Protein AF-A0A9P5PHQ1-F1 (afdb_monomer)

InterPro domains:
  IPR058912 Helix-turn-helix domain, animal [PF26215] (5-64)

Organism: NCBI:txid206335

Sequence (144 aa):
LNAYLYIPWNSCHSEDSKRAWVKGELIRYVRISSKEEDFARIRKDFGIRLHARGYPGRWLENVFKEISYPVERPRALSPRDSNTDEVDPVHALKLTHNPLWDGVDLGPLGRELGEVWEEHGRGTPNLRFLASFSKTNIDGRPIE

pLDDT: mean 80.5, std 17.47, range [45.31, 97.94]

Secondary structure (DSSP, 8-state):
--TT-PPPTTSSS-HHHHHHHHHHHHHHHHHH-SSHHHHHHHHHHHHHHHHTTT--HHHHHHHHHT--HHHHHHHHHSPP-TTS--S---EEEEEE--GGGGG---HHHHHHHHHHHHHTTS--TT--EEEEEEPBPTTSPBP-

Radius of gyration: 23.21 Å; Cα contacts (8 Å, |Δi|>4): 105; chains: 1; bounding box: 30×58×53 Å

Foldseek 3Di:
DLVPPQDAPPDPDDPVVNLVVLLVVLLVLLAPDPDVVSSVVVLVVVLVVNVVSVDDPVSSVVSVVVDDNVVSNVVSPDDPPPPPPPPQDAAEDEDADDPVCVPPDCPVVLQVVLVVCVVVVNGHSPHNYHYDYFYADPVRHGDD

Mean predicted aligned error: 13.83 Å

Nearest PDB structures (foldseek):
  7n1k-assembly1_A  TM=5.787E-01  e=5.823E+00  synthetic construct
  4v66-assembly1_B6  TM=2.380E-01  e=1.833E+00  Escherichia coli
  6qc8-assembly1_V2  TM=2.118E-01  e=2.983E+00  Ovis aries

Solvent-accessible surface area (backbone atoms only — not comparable to full-atom values): 8890 Å² total; per-residue (Å²): 132,76,90,74,77,69,82,47,54,89,45,95,64,53,70,65,58,53,49,52,49,54,50,54,52,51,52,50,42,40,63,75,30,93,46,69,69,58,32,54,52,53,51,51,55,48,51,56,54,41,45,77,38,62,42,54,66,72,60,50,53,56,61,53,69,75,61,49,63,88,67,46,38,60,63,66,67,47,76,80,68,88,76,78,61,94,53,64,68,71,45,71,46,82,40,77,59,53,83,81,50,82,81,53,78,56,67,65,55,54,51,55,51,28,55,56,34,36,76,69,72,74,53,58,72,78,48,48,71,42,82,45,66,47,60,51,45,99,86,71,44,77,64,131

Structure (mmCIF, N/CA/C/O backbone):
data_AF-A0A9P5PHQ1-F1
#
_entry.id   AF-A0A9P5PHQ1-F1
#
loop_
_atom_site.group_PDB
_atom_site.id
_atom_site.type_symbol
_atom_site.label_atom_id
_atom_site.label_alt_id
_atom_site.label_comp_id
_atom_site.label_asym_id
_atom_site.label_entity_id
_atom_site.label_seq_id
_atom_site.pdbx_PDB_ins_code
_atom_site.Cartn_x
_atom_site.Cartn_y
_atom_site.Cartn_z
_atom_site.occupancy
_atom_site.B_iso_or_equiv
_atom_site.auth_seq_id
_atom_site.auth_comp_id
_atom_site.auth_asym_id
_atom_site.auth_atom_id
_atom_site.pdbx_PDB_model_num
ATOM 1 N N . LEU A 1 1 ? -12.515 -18.100 -12.276 1.00 45.31 1 LEU A N 1
ATOM 2 C CA . LEU A 1 1 ? -12.163 -16.677 -12.499 1.00 45.31 1 LEU A CA 1
ATOM 3 C C . LEU A 1 1 ? -11.359 -16.164 -11.305 1.00 45.31 1 LEU A C 1
ATOM 5 O O . LEU A 1 1 ? -11.663 -16.530 -10.177 1.00 45.31 1 LEU A O 1
ATOM 9 N N . ASN A 1 2 ? -10.320 -15.366 -11.539 1.00 52.91 2 ASN A N 1
ATOM 10 C CA . ASN A 1 2 ? -9.425 -14.858 -10.502 1.00 52.91 2 ASN A CA 1
ATOM 11 C C . ASN A 1 2 ? -10.017 -13.576 -9.874 1.00 52.91 2 ASN A C 1
ATOM 13 O O 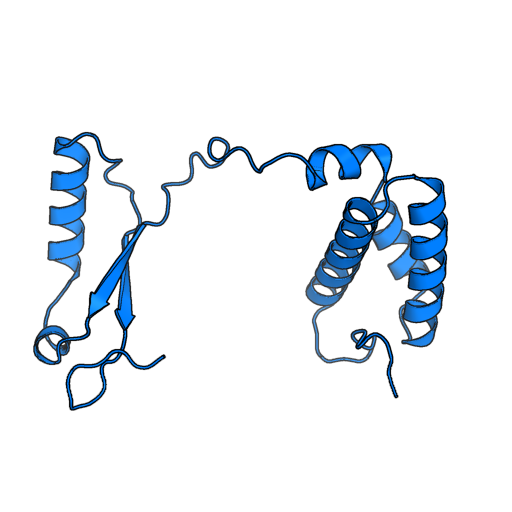. ASN A 1 2 ? -9.718 -12.478 -10.326 1.00 52.91 2 ASN A O 1
ATOM 17 N N . ALA A 1 3 ? -10.900 -13.727 -8.880 1.00 61.00 3 ALA A N 1
ATOM 18 C CA . ALA A 1 3 ? -11.813 -12.671 -8.409 1.00 61.00 3 ALA A CA 1
ATOM 19 C C . ALA A 1 3 ? -11.162 -11.340 -7.974 1.00 61.00 3 ALA A C 1
ATOM 21 O O . ALA A 1 3 ? -11.844 -10.324 -7.942 1.00 61.00 3 ALA A O 1
ATOM 22 N N . TYR A 1 4 ? -9.868 -11.333 -7.642 1.00 70.00 4 TYR A N 1
ATOM 23 C CA . TYR A 1 4 ? -9.199 -10.165 -7.061 1.00 70.00 4 TYR A CA 1
ATOM 24 C C . TYR A 1 4 ? -7.947 -9.691 -7.817 1.00 70.00 4 TYR A C 1
ATOM 26 O O . TYR A 1 4 ? -7.260 -8.805 -7.322 1.00 70.00 4 TYR A O 1
ATOM 34 N N . LEU A 1 5 ? -7.627 -10.270 -8.986 1.00 81.38 5 LEU A N 1
ATOM 35 C CA . LEU A 1 5 ? -6.493 -9.862 -9.844 1.00 81.38 5 LEU A CA 1
ATOM 36 C C . LEU A 1 5 ? -5.154 -9.634 -9.101 1.00 81.38 5 LEU A C 1
ATOM 38 O O . LEU A 1 5 ? -4.349 -8.792 -9.483 1.00 81.38 5 LEU A O 1
ATOM 42 N N . TYR A 1 6 ? -4.897 -10.391 -8.030 1.00 89.62 6 TYR A N 1
ATOM 43 C CA . TYR A 1 6 ? -3.662 -10.254 -7.257 1.00 89.62 6 TYR A CA 1
ATOM 44 C C . TYR A 1 6 ? -2.434 -10.656 -8.063 1.00 89.62 6 TYR A C 1
ATOM 46 O O . TYR A 1 6 ? -2.443 -11.704 -8.719 1.00 89.62 6 TYR A O 1
ATOM 54 N N . ILE A 1 7 ? -1.375 -9.855 -7.926 1.00 91.56 7 ILE A N 1
ATOM 55 C CA . ILE A 1 7 ? -0.050 -10.118 -8.486 1.00 91.56 7 ILE A CA 1
ATOM 56 C C . ILE A 1 7 ? 0.453 -11.466 -7.939 1.00 91.56 7 ILE A C 1
ATOM 58 O O . ILE A 1 7 ? 0.527 -11.622 -6.727 1.00 91.56 7 ILE A O 1
ATOM 62 N N . PRO A 1 8 ? 0.780 -12.469 -8.769 1.00 93.88 8 PRO A N 1
ATOM 63 C CA . PRO A 1 8 ? 1.384 -13.713 -8.288 1.00 93.88 8 PRO A CA 1
ATOM 64 C C . PRO A 1 8 ? 2.799 -13.490 -7.738 1.00 93.88 8 PRO A C 1
ATOM 66 O O . PRO A 1 8 ? 3.533 -12.645 -8.258 1.00 93.88 8 PRO A O 1
ATOM 69 N N . TRP A 1 9 ? 3.235 -14.274 -6.744 1.00 96.38 9 TRP A N 1
ATOM 70 C CA . TRP A 1 9 ? 4.594 -14.137 -6.193 1.00 96.38 9 TRP A CA 1
ATOM 71 C C . TRP A 1 9 ? 5.684 -14.359 -7.252 1.00 96.38 9 TRP A C 1
ATOM 73 O O . TRP A 1 9 ? 6.640 -13.591 -7.344 1.00 96.38 9 TRP A O 1
ATOM 83 N N . ASN A 1 10 ? 5.477 -15.350 -8.117 1.00 94.19 10 ASN A N 1
ATOM 84 C CA . ASN A 1 10 ? 6.372 -15.734 -9.210 1.00 94.19 10 ASN A CA 1
ATOM 85 C C . ASN A 1 10 ? 6.279 -14.836 -10.460 1.00 94.19 10 ASN A C 1
ATOM 87 O O . ASN A 1 10 ? 6.830 -15.182 -11.501 1.00 94.19 10 ASN A O 1
ATOM 91 N N . SER A 1 11 ? 5.579 -13.703 -10.391 1.00 94.88 11 SER A N 1
ATOM 92 C CA . SER A 1 11 ? 5.559 -12.726 -11.486 1.00 94.88 11 SER A CA 1
ATOM 93 C C . SER A 1 11 ? 6.877 -11.949 -11.588 1.00 94.88 11 SER A C 1
ATOM 95 O O . SER A 1 11 ? 7.586 -11.773 -10.595 1.00 94.88 11 SER A O 1
ATOM 97 N N . CYS A 1 12 ? 7.155 -11.396 -12.771 1.00 95.12 12 CYS A N 1
ATOM 98 C CA . CYS A 1 12 ? 8.372 -10.636 -13.093 1.00 95.12 12 CYS A CA 1
ATOM 99 C C . CYS A 1 12 ? 8.478 -9.246 -12.428 1.00 95.12 12 CYS A C 1
ATOM 101 O O . CYS A 1 12 ? 9.370 -8.474 -12.765 1.00 95.12 12 CYS A O 1
ATOM 103 N N . HIS A 1 13 ? 7.580 -8.893 -11.505 1.00 94.38 13 HIS A N 1
ATOM 104 C CA . HIS A 1 13 ? 7.680 -7.643 -10.748 1.00 94.38 13 HIS A CA 1
ATOM 105 C C . HIS A 1 13 ? 8.799 -7.717 -9.705 1.00 94.38 13 HIS A C 1
ATOM 107 O O . HIS A 1 13 ? 9.009 -8.771 -9.099 1.00 94.38 13 HIS A O 1
ATOM 113 N N . SER A 1 14 ? 9.469 -6.598 -9.429 1.00 96.50 14 SER A N 1
ATOM 114 C CA . SER A 1 14 ? 10.429 -6.537 -8.323 1.00 96.50 14 SER A CA 1
ATOM 115 C C . SER A 1 14 ? 9.733 -6.756 -6.974 1.00 96.50 14 SER A C 1
ATOM 117 O O . SER A 1 14 ? 8.518 -6.558 -6.835 1.00 96.50 14 SER A O 1
ATOM 119 N N . GLU A 1 15 ? 10.496 -7.165 -5.960 1.00 95.44 15 GLU A N 1
ATOM 120 C CA . GLU A 1 15 ? 9.965 -7.289 -4.599 1.00 95.44 15 GLU A CA 1
ATOM 121 C C . GLU A 1 15 ? 9.432 -5.953 -4.073 1.00 95.44 15 GLU A C 1
ATOM 123 O O . GLU A 1 15 ? 8.371 -5.927 -3.448 1.00 95.44 15 GLU A O 1
ATOM 128 N N . ASP A 1 16 ? 10.095 -4.842 -4.405 1.00 95.94 16 ASP A N 1
ATOM 129 C CA . ASP A 1 16 ? 9.652 -3.497 -4.036 1.00 95.94 16 ASP A CA 1
ATOM 130 C C . ASP A 1 16 ? 8.300 -3.145 -4.653 1.00 95.94 16 ASP A C 1
ATOM 132 O O . ASP A 1 16 ? 7.419 -2.644 -3.951 1.00 95.94 16 ASP A O 1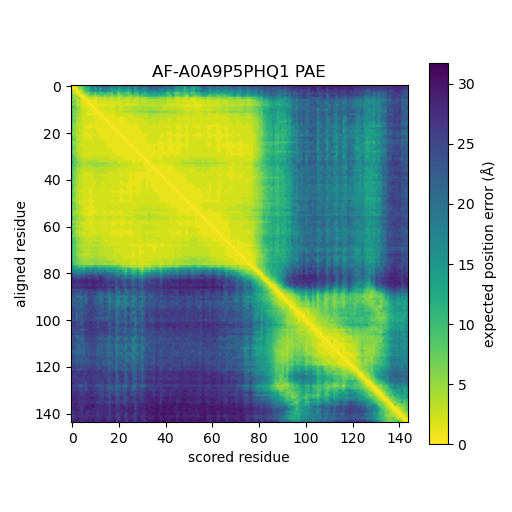
ATOM 136 N N . SER A 1 17 ? 8.082 -3.466 -5.933 1.00 95.94 17 SER A N 1
ATOM 137 C CA . SER A 1 17 ? 6.778 -3.266 -6.575 1.00 95.94 17 SER A CA 1
ATOM 138 C C . SER A 1 17 ? 5.689 -4.100 -5.901 1.00 95.94 17 SER A C 1
ATOM 140 O O . SER A 1 17 ? 4.599 -3.591 -5.632 1.00 95.94 17 SER A O 1
ATOM 142 N N . LYS A 1 18 ? 5.980 -5.365 -5.567 1.00 96.94 18 LYS A N 1
ATOM 143 C CA . LYS A 1 18 ? 5.034 -6.236 -4.852 1.00 96.94 18 LYS A CA 1
ATOM 144 C C . LYS A 1 18 ? 4.730 -5.695 -3.453 1.00 96.94 18 LYS A C 1
ATOM 146 O O . LYS A 1 18 ? 3.565 -5.659 -3.059 1.00 96.94 18 LYS A O 1
ATOM 151 N N . ARG A 1 19 ? 5.746 -5.237 -2.717 1.00 97.44 19 ARG A N 1
ATOM 152 C CA . ARG A 1 19 ? 5.599 -4.627 -1.387 1.00 97.44 19 ARG A CA 1
ATOM 153 C C . ARG A 1 19 ? 4.768 -3.350 -1.449 1.00 97.44 19 ARG A C 1
ATOM 155 O O . ARG A 1 19 ? 3.835 -3.205 -0.661 1.00 97.44 19 ARG A O 1
ATOM 162 N N . ALA A 1 20 ? 5.076 -2.450 -2.381 1.00 96.44 20 ALA A N 1
ATOM 163 C CA . ALA A 1 20 ? 4.341 -1.203 -2.575 1.00 96.44 20 ALA A CA 1
ATOM 164 C C . ALA A 1 20 ? 2.867 -1.467 -2.905 1.00 96.44 20 ALA A C 1
ATOM 166 O O . ALA A 1 20 ? 1.984 -0.851 -2.309 1.00 96.44 20 ALA A O 1
ATOM 167 N N . TRP A 1 21 ? 2.596 -2.437 -3.782 1.00 96.19 21 TRP A N 1
ATOM 168 C CA . TRP A 1 21 ? 1.234 -2.835 -4.124 1.00 96.19 21 TRP A CA 1
ATOM 169 C C . TRP A 1 21 ? 0.473 -3.411 -2.916 1.00 96.19 21 TRP A C 1
ATOM 171 O O . TRP A 1 21 ? -0.627 -2.946 -2.616 1.00 96.19 21 TRP A O 1
ATOM 181 N N . VAL A 1 22 ? 1.070 -4.346 -2.158 1.00 97.38 22 VAL A N 1
ATOM 182 C CA . VAL A 1 22 ? 0.446 -4.913 -0.942 1.00 97.38 22 VAL A CA 1
ATOM 183 C C . VAL A 1 22 ? 0.148 -3.818 0.085 1.00 97.38 22 VAL A C 1
ATOM 185 O O . VAL A 1 22 ? -0.940 -3.790 0.660 1.00 97.38 22 VAL A O 1
ATOM 188 N N . LYS A 1 23 ? 1.085 -2.890 0.302 1.00 97.25 23 LYS A N 1
ATOM 189 C CA . LYS A 1 23 ? 0.888 -1.750 1.206 1.00 97.25 23 LYS A CA 1
ATOM 190 C C . LYS A 1 23 ? -0.236 -0.830 0.751 1.00 97.25 23 LYS A C 1
ATOM 192 O O . LYS A 1 23 ? -1.080 -0.469 1.566 1.00 97.25 23 LYS A O 1
ATOM 197 N N . GLY A 1 24 ? -0.260 -0.468 -0.531 1.00 95.50 24 GLY A N 1
ATOM 198 C CA . GLY A 1 24 ? -1.317 0.367 -1.099 1.00 95.50 24 GLY A CA 1
ATOM 199 C C . GLY A 1 24 ? -2.695 -0.260 -0.900 1.00 95.50 24 GLY A C 1
ATOM 200 O O . GLY A 1 24 ? -3.640 0.423 -0.507 1.00 95.50 24 GLY A O 1
ATOM 201 N N . GLU A 1 25 ? -2.786 -1.577 -1.064 1.00 96.69 25 GLU A N 1
ATOM 202 C CA . GLU A 1 25 ? -4.020 -2.327 -0.850 1.00 96.69 25 GLU A CA 1
ATOM 203 C C . GLU A 1 25 ? -4.429 -2.382 0.634 1.00 96.69 25 GLU A C 1
ATOM 205 O O . GLU A 1 25 ? -5.601 -2.199 0.964 1.00 96.69 25 GLU A O 1
ATOM 210 N N . LEU A 1 26 ? -3.475 -2.543 1.557 1.00 97.31 26 LEU A N 1
ATOM 211 C CA . LEU A 1 26 ? -3.743 -2.437 2.996 1.00 97.31 26 LEU A CA 1
ATOM 212 C C . LEU A 1 26 ? -4.247 -1.039 3.383 1.00 97.31 26 LEU A C 1
ATOM 214 O O . LEU A 1 26 ? -5.233 -0.934 4.111 1.00 97.31 26 LEU A O 1
ATOM 218 N N . ILE A 1 27 ? -3.637 0.028 2.861 1.00 96.88 27 ILE A N 1
ATOM 219 C CA . ILE A 1 27 ? -4.092 1.411 3.084 1.00 96.88 27 ILE A CA 1
ATOM 220 C C . ILE A 1 27 ? -5.491 1.619 2.490 1.00 96.88 27 ILE A C 1
ATOM 222 O O . ILE A 1 27 ? -6.346 2.253 3.113 1.00 96.88 27 ILE A O 1
ATOM 226 N N . ARG A 1 28 ? -5.780 1.040 1.318 1.00 96.06 28 ARG A N 1
ATOM 227 C CA . ARG A 1 28 ? -7.130 1.046 0.739 1.00 96.06 28 ARG A CA 1
ATOM 228 C C . ARG A 1 28 ? -8.139 0.411 1.697 1.00 96.06 28 ARG A C 1
ATOM 230 O O . ARG A 1 28 ? -9.203 0.991 1.912 1.00 96.06 28 ARG A O 1
ATOM 237 N N . TYR A 1 29 ? -7.800 -0.721 2.317 1.00 97.00 29 TYR A N 1
ATOM 238 C CA . TYR A 1 29 ? -8.648 -1.348 3.333 1.00 97.00 29 TYR A CA 1
ATOM 239 C C . TYR A 1 29 ? -8.841 -0.475 4.576 1.00 97.00 29 TYR A C 1
ATOM 241 O O . TYR A 1 29 ? -9.963 -0.399 5.074 1.00 97.00 29 TYR A O 1
ATOM 249 N N . VAL A 1 30 ? -7.803 0.226 5.039 1.00 97.44 30 VAL A N 1
ATOM 250 C CA . VAL A 1 30 ? -7.915 1.202 6.141 1.00 97.44 30 VAL A CA 1
ATOM 251 C C . VAL A 1 30 ? -8.916 2.316 5.803 1.00 97.44 30 VAL A C 1
ATOM 253 O O . VAL A 1 30 ? -9.717 2.701 6.655 1.00 97.44 30 VAL A O 1
ATOM 256 N N . ARG A 1 31 ? -8.907 2.819 4.561 1.00 95.38 31 ARG A N 1
ATOM 257 C CA . ARG A 1 31 ? -9.814 3.894 4.115 1.00 95.38 31 ARG A CA 1
ATOM 258 C C . ARG A 1 31 ? -11.273 3.450 4.084 1.00 95.38 31 ARG A C 1
ATOM 260 O O . ARG A 1 31 ? -12.131 4.175 4.578 1.00 95.38 31 ARG A O 1
ATOM 267 N N . ILE A 1 32 ? -11.549 2.274 3.514 1.00 95.88 32 ILE A N 1
ATOM 268 C CA . ILE A 1 32 ? -12.930 1.790 3.337 1.00 95.88 32 ILE A CA 1
ATOM 269 C C . ILE A 1 32 ? -13.523 1.159 4.602 1.00 95.88 32 ILE A C 1
ATOM 271 O O . ILE A 1 32 ? -14.736 0.998 4.686 1.00 95.88 32 ILE A O 1
ATOM 275 N N . SER A 1 33 ? -12.690 0.781 5.572 1.00 96.38 33 SER A N 1
ATOM 276 C CA . SER A 1 33 ? -13.159 0.213 6.837 1.00 96.38 33 SER A CA 1
ATOM 277 C C . SER A 1 33 ? -13.397 1.342 7.829 1.00 96.38 33 SER A C 1
ATOM 279 O O . SER A 1 33 ? -12.464 2.051 8.186 1.00 96.38 33 SER A O 1
ATOM 281 N N . SER A 1 34 ? -14.636 1.522 8.286 1.00 94.56 34 SER A N 1
ATOM 282 C CA . SER A 1 34 ? -14.945 2.538 9.303 1.00 94.56 34 SER A CA 1
ATOM 283 C C . SER A 1 34 ? -14.488 2.134 10.705 1.00 94.56 34 SER A C 1
ATOM 285 O O . SER A 1 34 ? -14.218 3.003 11.536 1.00 94.56 34 SER A O 1
ATOM 287 N N . LYS A 1 35 ? -14.403 0.825 10.959 1.00 96.94 35 LYS A N 1
ATOM 288 C CA . LYS A 1 35 ? -14.052 0.218 12.244 1.00 96.94 35 LYS A CA 1
ATOM 289 C C . LYS A 1 35 ? -12.776 -0.619 12.130 1.00 96.94 35 LYS A C 1
ATOM 291 O O . LYS A 1 35 ? -12.513 -1.214 11.082 1.00 96.94 35 LYS A O 1
ATOM 296 N N . GLU A 1 36 ? -12.004 -0.685 13.213 1.00 97.38 36 GLU A N 1
ATOM 297 C CA . GLU A 1 36 ? -10.741 -1.435 13.247 1.00 97.38 36 GLU A CA 1
ATOM 298 C C . GLU A 1 36 ? -10.969 -2.944 13.108 1.00 97.38 36 GLU A C 1
ATOM 300 O O . GLU A 1 36 ? -10.190 -3.639 12.457 1.00 97.38 36 GLU A O 1
ATOM 305 N N . GLU A 1 37 ? -12.074 -3.455 13.644 1.00 97.75 37 GLU A N 1
ATOM 306 C CA . GLU A 1 37 ? -12.407 -4.879 13.607 1.00 97.75 37 GLU A CA 1
ATOM 307 C C . GLU A 1 37 ? -12.725 -5.347 12.179 1.00 97.75 37 GLU A C 1
ATOM 309 O O . GLU A 1 37 ? -12.346 -6.451 11.775 1.00 97.75 37 GLU A O 1
ATOM 314 N N . ASP A 1 38 ? -13.381 -4.491 11.388 1.00 97.44 38 ASP A N 1
ATOM 315 C CA . ASP A 1 38 ? -13.643 -4.751 9.970 1.00 97.44 38 ASP A CA 1
ATOM 316 C C . ASP A 1 38 ? -12.335 -4.757 9.169 1.00 97.44 38 ASP A C 1
ATOM 318 O O . ASP A 1 38 ? -12.112 -5.657 8.350 1.00 97.44 38 ASP A O 1
ATOM 322 N N . PHE A 1 39 ? -11.427 -3.819 9.469 1.00 97.81 39 PHE A N 1
ATOM 323 C CA . PHE A 1 39 ? -10.084 -3.817 8.895 1.00 97.81 39 PHE A CA 1
ATOM 324 C C . PHE A 1 39 ? -9.301 -5.086 9.270 1.00 97.81 39 PHE A C 1
ATOM 326 O O . PHE A 1 39 ? -8.678 -5.708 8.408 1.00 97.81 39 PHE A O 1
ATOM 333 N N . ALA A 1 40 ? -9.347 -5.513 10.532 1.00 97.69 40 ALA A N 1
ATOM 334 C CA . ALA A 1 40 ? -8.654 -6.710 10.998 1.00 97.69 40 ALA A CA 1
ATOM 335 C C . ALA A 1 40 ? -9.151 -7.976 10.278 1.00 97.69 40 ALA A C 1
ATOM 337 O O . ALA A 1 40 ? -8.341 -8.803 9.843 1.00 97.69 40 ALA A O 1
ATOM 338 N N . ARG A 1 41 ? -10.472 -8.099 10.081 1.00 97.94 41 ARG A N 1
ATOM 339 C CA . ARG A 1 41 ? -11.083 -9.186 9.299 1.00 97.94 41 ARG A CA 1
ATOM 340 C C . ARG A 1 41 ? -10.592 -9.191 7.855 1.00 97.94 41 ARG A C 1
ATOM 342 O O . ARG A 1 41 ? -10.041 -10.194 7.404 1.00 97.94 41 ARG A O 1
ATOM 349 N N . ILE A 1 42 ? -10.726 -8.071 7.143 1.00 96.75 42 ILE A N 1
ATOM 350 C CA . ILE A 1 42 ? -10.362 -8.026 5.720 1.00 96.75 42 ILE A CA 1
ATOM 351 C C . ILE A 1 42 ? -8.851 -8.172 5.500 1.00 96.75 42 ILE A C 1
ATOM 353 O O . ILE A 1 42 ? -8.432 -8.808 4.532 1.00 96.75 42 ILE A O 1
ATOM 357 N N . ARG A 1 43 ? -8.028 -7.662 6.427 1.00 97.06 43 ARG A N 1
ATOM 358 C CA . ARG A 1 43 ? -6.572 -7.861 6.461 1.00 97.06 43 ARG A CA 1
ATOM 359 C C . ARG A 1 43 ? -6.223 -9.341 6.576 1.00 97.06 43 ARG A C 1
ATOM 361 O O . ARG A 1 43 ? -5.368 -9.816 5.829 1.00 97.06 43 ARG A O 1
ATOM 368 N N . LYS A 1 44 ? -6.887 -10.084 7.466 1.00 97.56 44 LYS A N 1
ATOM 369 C CA . LYS A 1 44 ? -6.686 -11.534 7.606 1.00 97.56 44 LYS A CA 1
ATOM 370 C C . LYS A 1 44 ? -7.039 -12.271 6.312 1.00 97.56 44 LYS A C 1
ATOM 372 O O . LYS A 1 44 ? -6.215 -13.030 5.801 1.00 97.56 44 LYS A O 1
ATOM 377 N N . ASP A 1 45 ? -8.208 -11.991 5.740 1.00 96.62 45 ASP A N 1
ATOM 378 C CA . ASP A 1 45 ? -8.657 -12.622 4.491 1.00 96.62 45 ASP A CA 1
ATOM 379 C C . ASP A 1 45 ? -7.749 -12.264 3.310 1.00 96.62 45 ASP A C 1
ATOM 381 O O . ASP A 1 45 ? -7.509 -13.071 2.410 1.00 96.62 45 ASP A O 1
ATOM 385 N N . PHE A 1 46 ? -7.217 -11.043 3.287 1.00 96.88 46 PHE A N 1
ATOM 386 C CA . PHE A 1 46 ? -6.223 -10.630 2.304 1.00 96.88 46 PHE A CA 1
ATOM 387 C C . PHE A 1 46 ? -4.927 -11.437 2.434 1.00 96.88 46 PHE A C 1
ATOM 389 O O . PHE A 1 46 ? -4.462 -11.982 1.434 1.00 96.88 46 PHE A O 1
ATOM 396 N N . GLY A 1 47 ? -4.401 -11.608 3.650 1.00 96.88 47 GLY A N 1
ATOM 397 C CA . GLY A 1 47 ? -3.218 -12.436 3.905 1.00 96.88 47 GLY A CA 1
ATOM 398 C C . GLY A 1 47 ? -3.387 -13.885 3.434 1.00 96.88 47 GLY A C 1
ATOM 399 O O . GLY A 1 47 ? -2.516 -14.408 2.740 1.00 96.88 47 GLY A O 1
ATOM 400 N N . ILE A 1 48 ? -4.539 -14.506 3.718 1.00 96.19 48 ILE A N 1
ATOM 401 C CA . ILE A 1 48 ? -4.861 -15.871 3.257 1.00 96.19 48 ILE A CA 1
ATOM 402 C C . ILE A 1 48 ? -4.844 -15.947 1.725 1.00 96.19 48 ILE A C 1
ATOM 404 O O . ILE A 1 48 ? -4.253 -16.860 1.142 1.00 96.19 48 ILE A O 1
ATOM 408 N N . ARG A 1 49 ? -5.457 -14.968 1.052 1.00 95.56 49 ARG A N 1
ATOM 409 C CA . ARG A 1 49 ? -5.499 -14.943 -0.414 1.00 95.56 49 ARG A CA 1
ATOM 410 C C . ARG A 1 49 ? -4.125 -14.686 -1.041 1.00 95.56 49 ARG A C 1
ATOM 412 O O . ARG A 1 49 ? -3.844 -15.263 -2.089 1.00 95.56 49 ARG A O 1
ATOM 419 N N . LEU A 1 50 ? -3.269 -13.870 -0.422 1.00 96.44 50 LEU A N 1
ATOM 420 C CA . LEU A 1 50 ? -1.884 -13.680 -0.874 1.00 96.44 50 LEU A CA 1
ATOM 421 C C . LEU A 1 50 ? -1.054 -14.948 -0.685 1.00 96.44 50 LEU A C 1
ATOM 423 O O . LEU A 1 50 ? -0.322 -15.341 -1.591 1.00 96.44 50 LEU A O 1
ATOM 427 N N . HIS A 1 51 ? -1.218 -15.645 0.437 1.00 95.81 51 HIS A N 1
ATOM 428 C CA . HIS A 1 51 ? -0.562 -16.933 0.650 1.00 95.81 51 HIS A CA 1
ATOM 429 C C . HIS A 1 51 ? -0.959 -17.950 -0.435 1.00 95.81 51 HIS A C 1
ATOM 431 O O . H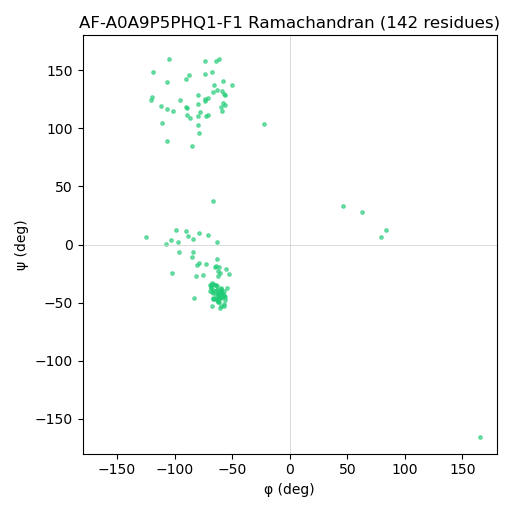IS A 1 51 ? -0.099 -18.607 -1.018 1.00 95.81 51 HIS A O 1
ATOM 437 N N . ALA A 1 52 ? -2.241 -17.997 -0.817 1.00 94.12 52 ALA A N 1
ATOM 438 C CA . ALA A 1 52 ? -2.714 -18.809 -1.944 1.00 94.12 52 ALA A CA 1
ATOM 439 C C . ALA A 1 52 ? -2.127 -18.392 -3.315 1.00 94.12 52 ALA A C 1
ATOM 441 O O . ALA A 1 52 ? -2.253 -19.132 -4.289 1.00 94.12 52 ALA A O 1
ATOM 442 N N . ARG A 1 53 ? -1.474 -17.224 -3.412 1.00 93.69 53 ARG A N 1
ATOM 443 C CA . ARG A 1 53 ? -0.698 -16.762 -4.584 1.00 93.69 53 ARG A CA 1
ATOM 444 C C . ARG A 1 53 ? 0.802 -16.962 -4.474 1.00 93.69 53 ARG A C 1
ATOM 446 O O . ARG A 1 53 ? 1.543 -16.454 -5.316 1.00 93.69 53 ARG A O 1
ATOM 453 N N . GLY A 1 54 ? 1.229 -17.735 -3.483 1.00 96.12 54 GLY A N 1
ATOM 454 C CA . GLY A 1 54 ? 2.616 -18.141 -3.314 1.00 96.12 54 GLY A CA 1
ATOM 455 C C . GLY A 1 54 ? 3.477 -17.110 -2.595 1.00 96.12 54 GLY A C 1
ATOM 456 O O . GLY A 1 54 ? 4.694 -17.250 -2.610 1.00 96.12 54 GLY A O 1
ATOM 457 N N . TYR A 1 55 ? 2.885 -16.081 -1.977 1.00 97.69 55 TYR A N 1
ATOM 458 C CA . TYR A 1 55 ? 3.663 -15.129 -1.186 1.00 97.69 55 TYR A CA 1
ATOM 459 C C . TYR A 1 55 ? 4.250 -15.809 0.064 1.00 97.69 55 TYR A C 1
ATOM 461 O O . TYR A 1 55 ? 3.499 -16.450 0.806 1.00 97.69 55 TYR A O 1
ATOM 469 N N . PRO A 1 56 ? 5.555 -15.637 0.356 1.00 97.50 56 PRO A N 1
ATOM 470 C CA . PRO A 1 56 ? 6.175 -16.212 1.544 1.00 97.50 56 PRO A CA 1
ATOM 471 C C . PRO A 1 56 ? 5.577 -15.640 2.834 1.00 97.50 56 PRO A C 1
ATOM 473 O O . PRO A 1 56 ? 5.482 -14.423 2.994 1.00 97.50 56 PRO A O 1
ATOM 476 N N . GLY A 1 57 ? 5.242 -16.507 3.796 1.00 96.75 57 GLY A N 1
ATOM 477 C CA . GLY A 1 57 ? 4.626 -16.096 5.067 1.00 96.75 57 GLY A CA 1
ATOM 478 C C . GLY A 1 57 ? 5.450 -15.057 5.835 1.00 96.75 57 GLY A C 1
ATOM 479 O O . GLY A 1 57 ? 4.934 -13.999 6.182 1.00 96.75 57 GLY A O 1
ATOM 480 N N . ARG A 1 58 ? 6.762 -15.290 5.992 1.00 97.06 58 ARG A N 1
ATOM 481 C CA . ARG A 1 58 ? 7.674 -14.334 6.655 1.00 97.06 58 ARG A CA 1
ATOM 482 C C . ARG A 1 58 ? 7.712 -12.972 5.958 1.00 97.06 58 ARG A C 1
ATOM 484 O O . ARG A 1 58 ? 7.780 -11.941 6.618 1.00 97.06 58 ARG A O 1
ATOM 491 N N . TRP A 1 59 ? 7.660 -12.966 4.626 1.00 97.75 59 TRP A N 1
ATOM 492 C CA . TRP A 1 59 ? 7.636 -11.729 3.848 1.00 97.75 59 TRP A CA 1
ATOM 493 C C . TRP A 1 59 ? 6.332 -10.961 4.094 1.00 97.75 59 TRP A C 1
ATOM 495 O O . TRP A 1 59 ? 6.369 -9.767 4.386 1.00 97.75 59 TRP A O 1
ATOM 505 N N . LEU A 1 60 ? 5.185 -11.652 4.071 1.00 97.62 60 LEU A N 1
ATOM 506 C CA . LEU A 1 60 ? 3.883 -11.046 4.365 1.00 97.62 60 LEU A CA 1
ATOM 507 C C . LEU A 1 60 ? 3.823 -10.482 5.781 1.00 97.62 60 LEU A C 1
ATOM 509 O O . LEU A 1 60 ? 3.373 -9.354 5.957 1.00 97.62 60 LEU A O 1
ATOM 513 N N . GLU A 1 61 ? 4.298 -11.227 6.778 1.00 96.88 61 GLU A N 1
ATOM 514 C CA . GLU A 1 61 ? 4.350 -10.759 8.165 1.00 96.88 61 GLU A CA 1
ATOM 515 C C . GLU A 1 61 ? 5.127 -9.450 8.291 1.00 96.88 61 GLU A C 1
ATOM 517 O O . GLU A 1 61 ? 4.654 -8.521 8.948 1.00 96.88 61 GLU A O 1
ATOM 522 N N . ASN A 1 62 ? 6.286 -9.357 7.636 1.00 97.25 62 ASN A N 1
ATOM 523 C CA . ASN A 1 62 ? 7.102 -8.148 7.646 1.00 97.25 62 ASN A CA 1
ATOM 524 C C . ASN A 1 62 ? 6.353 -6.970 7.021 1.00 97.25 62 ASN A C 1
ATOM 526 O O . ASN A 1 62 ? 6.245 -5.932 7.664 1.00 97.25 62 ASN A O 1
ATOM 530 N N . VAL A 1 63 ? 5.768 -7.145 5.831 1.00 97.31 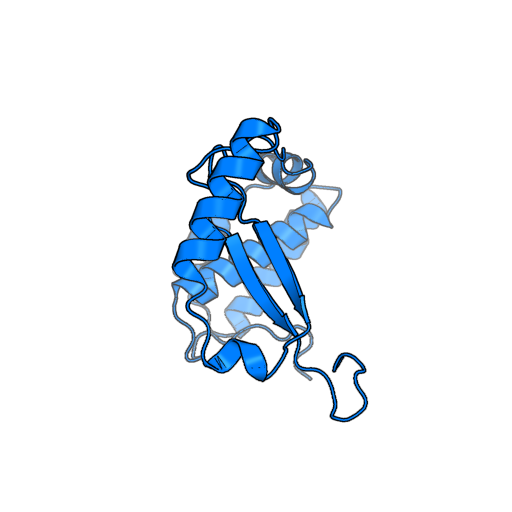63 VAL A N 1
ATOM 531 C CA . VAL A 1 63 ? 5.032 -6.072 5.138 1.00 97.31 63 VAL A CA 1
ATOM 532 C C . VAL A 1 63 ? 3.781 -5.646 5.910 1.00 97.31 63 VAL A C 1
ATOM 534 O O . VAL A 1 63 ? 3.476 -4.458 6.004 1.00 97.31 63 VAL A O 1
ATOM 537 N N . PHE A 1 64 ? 3.051 -6.596 6.495 1.00 97.81 64 PHE A N 1
ATOM 538 C CA . PHE A 1 64 ? 1.826 -6.315 7.241 1.00 97.81 64 PHE A CA 1
ATOM 539 C C . PHE A 1 64 ? 2.125 -5.566 8.548 1.00 97.81 64 PHE A C 1
ATOM 541 O O . PHE A 1 64 ? 1.334 -4.706 8.940 1.00 97.81 64 PHE A O 1
ATOM 548 N N . LYS A 1 65 ? 3.249 -5.849 9.224 1.00 97.25 65 LYS A N 1
ATOM 549 C CA . LYS A 1 65 ? 3.674 -5.123 10.440 1.00 97.25 65 LYS A CA 1
ATOM 550 C C . LYS A 1 65 ? 3.893 -3.629 10.201 1.00 97.25 65 LYS A C 1
ATOM 552 O O . LYS A 1 65 ? 3.757 -2.850 11.135 1.00 97.25 65 LYS A O 1
ATOM 557 N N . GLU A 1 66 ? 4.181 -3.229 8.967 1.00 96.44 66 GLU A N 1
ATOM 558 C CA . GLU A 1 66 ? 4.404 -1.823 8.619 1.00 96.44 66 GLU A CA 1
ATOM 559 C C . GLU A 1 66 ? 3.122 -0.983 8.622 1.00 96.44 66 GLU A C 1
ATOM 561 O O . GLU A 1 66 ? 3.198 0.241 8.640 1.00 96.44 66 GLU A O 1
ATOM 566 N N . ILE A 1 67 ? 1.948 -1.622 8.585 1.00 96.56 67 ILE A N 1
ATOM 567 C CA . ILE A 1 67 ? 0.654 -0.943 8.514 1.00 96.56 67 ILE A CA 1
ATOM 568 C C . ILE A 1 67 ? -0.105 -1.148 9.824 1.00 96.56 67 ILE A C 1
ATOM 570 O O . ILE A 1 67 ? -0.461 -2.275 10.186 1.00 96.56 67 ILE A O 1
ATOM 574 N N . SER A 1 68 ? -0.411 -0.044 10.503 1.00 96.12 68 SER A N 1
ATOM 575 C CA . SER A 1 68 ? -1.201 -0.010 11.736 1.00 96.12 68 SER A CA 1
ATOM 576 C C . SER A 1 68 ? -2.459 0.832 11.533 1.00 96.12 68 SER A C 1
ATOM 578 O O . SER A 1 68 ? -2.368 1.980 11.109 1.00 96.12 68 SER A O 1
ATOM 580 N N . TYR A 1 69 ? -3.636 0.278 11.834 1.00 97.00 69 TYR A N 1
ATOM 581 C CA . TYR A 1 69 ? -4.919 0.961 11.632 1.00 97.00 69 TYR A CA 1
ATOM 582 C C . TYR A 1 69 ? -5.032 2.313 12.357 1.00 97.00 69 TYR A C 1
ATOM 584 O O . TYR A 1 69 ? -5.315 3.301 11.676 1.00 97.00 69 TYR A O 1
ATOM 592 N N . PRO A 1 70 ? -4.777 2.421 13.680 1.00 96.12 70 PRO A N 1
ATOM 593 C CA . PRO A 1 70 ? -4.916 3.694 14.391 1.00 96.12 70 PRO A CA 1
ATOM 594 C C . PRO A 1 70 ? -3.961 4.783 13.885 1.00 96.12 70 PRO A C 1
ATOM 596 O O . PRO A 1 70 ? -4.279 5.965 13.975 1.00 96.12 70 PRO A O 1
ATOM 599 N N . VAL A 1 71 ? -2.811 4.398 13.324 1.00 95.25 71 VAL A N 1
ATOM 600 C CA . VAL A 1 71 ? -1.823 5.337 12.771 1.00 95.25 71 VAL A CA 1
ATOM 601 C C . VAL A 1 71 ? -2.192 5.753 11.347 1.00 95.25 71 VAL A C 1
ATOM 603 O O . VAL A 1 71 ? -2.154 6.935 11.008 1.00 95.25 71 VAL A O 1
ATOM 606 N N . GLU A 1 72 ? -2.558 4.790 10.505 1.00 95.25 72 GLU A N 1
ATOM 607 C CA . GLU A 1 72 ? -2.777 5.020 9.077 1.00 95.25 72 GLU A CA 1
ATOM 608 C C . GLU A 1 72 ? -4.158 5.597 8.775 1.00 95.25 72 GLU A C 1
ATOM 610 O O . GLU A 1 72 ? -4.311 6.316 7.793 1.00 95.25 72 GLU A O 1
ATOM 615 N N . ARG A 1 73 ? -5.173 5.341 9.606 1.00 95.00 73 ARG A N 1
ATOM 616 C CA . ARG A 1 73 ? -6.526 5.858 9.372 1.00 95.00 73 ARG A CA 1
ATOM 617 C C . ARG A 1 73 ? -6.613 7.383 9.327 1.00 95.00 73 ARG A C 1
ATOM 619 O O . ARG A 1 73 ? -7.147 7.876 8.334 1.00 95.00 73 ARG A O 1
ATOM 626 N N . PRO A 1 74 ? -6.113 8.143 10.320 1.00 94.19 74 PRO A N 1
ATOM 627 C CA . PRO A 1 74 ? -6.129 9.597 10.220 1.00 94.19 74 PRO A CA 1
ATOM 628 C C . PRO A 1 74 ? -5.341 10.063 8.992 1.00 94.19 74 PRO A C 1
ATOM 630 O O . PRO A 1 74 ? -5.872 10.823 8.196 1.00 94.19 74 PRO A O 1
ATOM 633 N N . ARG A 1 75 ? -4.145 9.511 8.745 1.00 91.88 75 ARG A N 1
ATOM 634 C CA . ARG A 1 75 ? -3.307 9.869 7.584 1.00 91.88 75 ARG A CA 1
ATOM 635 C C . ARG A 1 75 ? -3.986 9.621 6.239 1.00 91.88 75 ARG A C 1
ATOM 637 O O . ARG A 1 75 ? -3.849 10.422 5.325 1.00 91.88 75 ARG A O 1
ATOM 644 N N . ALA A 1 76 ? -4.700 8.508 6.107 1.00 89.38 76 ALA A N 1
ATOM 645 C CA . ALA A 1 76 ? -5.333 8.103 4.858 1.00 89.38 76 ALA A CA 1
ATOM 646 C C . ALA A 1 76 ? -6.651 8.844 4.570 1.00 89.38 76 ALA A C 1
ATOM 648 O O . ALA A 1 76 ? -7.149 8.774 3.442 1.00 89.38 76 ALA A O 1
ATOM 649 N N . LEU A 1 77 ? -7.228 9.503 5.582 1.00 91.25 77 LEU A N 1
ATOM 650 C CA . LEU A 1 77 ? -8.431 10.332 5.468 1.00 91.25 77 LEU A CA 1
ATOM 651 C C . LEU A 1 77 ? -8.120 11.828 5.453 1.00 91.25 77 LEU A C 1
ATOM 653 O O . LEU A 1 77 ? -8.917 12.594 4.911 1.00 91.25 77 LEU A O 1
ATOM 657 N N . SER A 1 78 ? -6.988 12.240 6.023 1.00 88.38 78 SER A N 1
ATOM 658 C CA . SER A 1 78 ? -6.527 13.615 5.932 1.00 88.38 78 SER A CA 1
ATOM 659 C C . SER A 1 78 ? -6.339 13.994 4.463 1.00 88.38 78 SER A C 1
ATOM 661 O O . SER A 1 78 ? -5.704 13.246 3.707 1.00 88.38 78 SER A O 1
ATOM 663 N N . PRO A 1 79 ? -6.865 15.154 4.037 1.00 73.69 79 PRO A N 1
ATOM 664 C CA . PRO A 1 79 ? -6.406 15.783 2.814 1.00 73.69 79 PRO A CA 1
ATOM 665 C C . PRO A 1 79 ? -4.882 15.859 2.872 1.00 73.69 79 PRO A C 1
ATOM 667 O O . PRO A 1 79 ? -4.315 16.170 3.919 1.00 73.69 79 PRO A O 1
ATOM 670 N N . ARG A 1 80 ? -4.206 15.546 1.766 1.00 68.69 80 ARG A N 1
ATOM 671 C CA . ARG A 1 80 ? -2.795 15.907 1.666 1.00 68.69 80 ARG A CA 1
ATOM 672 C C . ARG A 1 80 ? -2.730 17.421 1.788 1.00 68.69 80 ARG A C 1
ATOM 674 O O . ARG A 1 80 ? -3.316 18.107 0.951 1.00 68.69 80 ARG A O 1
ATOM 681 N N . ASP A 1 81 ? -2.052 17.914 2.817 1.00 57.03 81 ASP A N 1
ATOM 682 C CA . ASP A 1 81 ? -1.720 19.325 2.894 1.00 57.03 81 ASP A CA 1
ATOM 683 C C . ASP A 1 81 ? -0.896 19.648 1.650 1.00 57.03 81 ASP A C 1
ATOM 685 O O . ASP A 1 81 ? 0.216 19.152 1.478 1.00 57.03 81 ASP A O 1
ATOM 689 N N . SER A 1 82 ? -1.435 20.487 0.769 1.00 54.19 82 SER A N 1
ATOM 690 C CA . SER A 1 82 ? -0.730 20.990 -0.414 1.00 54.19 82 SER A CA 1
ATOM 691 C C . SER A 1 82 ? 0.500 21.842 -0.065 1.00 54.19 82 SER A C 1
ATOM 693 O O . SER A 1 82 ? 1.136 22.378 -0.960 1.00 54.19 82 SER A O 1
ATOM 695 N N . ASN A 1 83 ? 0.813 21.985 1.228 1.00 48.50 83 ASN A N 1
ATOM 696 C CA . ASN A 1 83 ? 1.846 22.854 1.778 1.00 48.50 83 ASN A CA 1
ATOM 697 C C . ASN A 1 83 ? 3.089 22.110 2.292 1.00 48.50 83 ASN A C 1
ATOM 699 O O . ASN A 1 83 ? 3.985 22.770 2.803 1.00 48.50 83 ASN A O 1
ATOM 703 N N . THR A 1 84 ? 3.169 20.772 2.213 1.00 47.12 84 THR A N 1
ATOM 704 C CA . THR A 1 84 ? 4.371 20.036 2.682 1.00 47.12 84 THR A CA 1
ATOM 705 C C . THR A 1 84 ? 5.379 19.666 1.601 1.00 47.12 84 THR A C 1
ATOM 707 O O . THR A 1 84 ? 6.418 19.103 1.931 1.00 47.12 84 THR A O 1
ATOM 710 N N . ASP A 1 85 ? 5.146 20.061 0.354 1.00 49.97 85 ASP A N 1
ATOM 711 C CA . ASP A 1 85 ? 6.183 20.036 -0.669 1.00 49.97 85 ASP A CA 1
ATOM 712 C C . ASP A 1 85 ? 6.618 21.479 -0.939 1.00 49.97 85 ASP A C 1
ATOM 714 O O . ASP A 1 85 ? 6.141 22.141 -1.856 1.00 49.97 85 ASP A O 1
ATOM 718 N N . GLU A 1 86 ? 7.603 21.948 -0.174 1.00 52.22 86 GLU A N 1
ATOM 719 C CA . GLU A 1 86 ? 8.543 23.003 -0.592 1.00 52.22 86 GLU A CA 1
ATOM 720 C C . GLU A 1 86 ? 9.445 22.477 -1.742 1.00 52.22 86 GLU A C 1
ATOM 722 O O . GLU A 1 86 ? 10.650 22.696 -1.801 1.00 52.22 86 GLU A O 1
ATOM 727 N N . VAL A 1 87 ? 8.860 21.679 -2.636 1.00 56.59 87 VAL A N 1
ATOM 728 C CA . VAL A 1 87 ? 9.466 21.129 -3.836 1.00 56.59 87 VAL A CA 1
ATOM 729 C C . VAL A 1 87 ? 8.760 21.855 -4.958 1.00 56.59 87 VAL A C 1
ATOM 731 O O . VAL A 1 87 ? 7.589 21.580 -5.210 1.00 56.59 87 VAL A O 1
ATOM 734 N N . ASP A 1 88 ? 9.468 22.815 -5.556 1.00 60.28 88 ASP A N 1
ATOM 735 C CA . ASP A 1 88 ? 9.049 23.620 -6.706 1.00 60.28 88 ASP A CA 1
ATOM 736 C C . ASP A 1 88 ? 7.950 22.915 -7.521 1.00 60.28 88 ASP A C 1
ATOM 738 O O . ASP A 1 88 ? 8.246 21.932 -8.219 1.00 60.28 88 ASP A O 1
ATOM 742 N N . PRO A 1 89 ? 6.675 23.340 -7.402 1.00 60.22 89 PRO A N 1
ATOM 743 C CA . PRO A 1 89 ? 5.579 22.626 -8.029 1.00 60.22 89 PRO A CA 1
ATOM 744 C C . PRO A 1 89 ? 5.852 22.504 -9.526 1.00 60.22 89 PRO A C 1
ATOM 746 O O . PRO A 1 89 ? 6.172 23.480 -10.205 1.00 60.22 89 PRO A O 1
ATOM 749 N N . VAL A 1 90 ? 5.759 21.285 -10.056 1.00 63.69 90 VAL A N 1
ATOM 750 C CA . VAL A 1 90 ? 5.964 21.058 -11.487 1.00 63.69 90 VAL A CA 1
ATOM 751 C C . VAL A 1 90 ? 4.774 21.650 -12.231 1.00 63.69 90 VAL A C 1
ATOM 753 O O . VAL A 1 90 ? 3.653 21.144 -12.144 1.00 63.69 90 VAL A O 1
ATOM 756 N N . HIS A 1 91 ? 5.019 22.722 -12.977 1.00 66.00 91 HIS A N 1
ATOM 757 C CA . HIS A 1 91 ? 3.996 23.376 -13.781 1.00 66.00 91 HIS A CA 1
ATOM 758 C C . HIS A 1 91 ? 3.974 22.737 -15.168 1.00 66.00 91 HIS A C 1
ATOM 760 O O . HIS A 1 91 ? 4.918 22.863 -15.949 1.00 66.00 91 HIS A O 1
ATOM 766 N N . ALA A 1 92 ? 2.892 22.024 -15.477 1.00 64.88 92 ALA A N 1
ATOM 767 C CA . ALA A 1 92 ? 2.689 21.449 -16.799 1.00 64.88 92 ALA A CA 1
ATOM 768 C C . ALA A 1 92 ? 2.020 22.479 -17.721 1.00 64.88 92 ALA A C 1
ATOM 770 O O . ALA A 1 92 ? 0.830 22.772 -17.577 1.00 64.88 92 ALA A O 1
ATOM 771 N N . LEU A 1 93 ? 2.769 22.998 -18.693 1.00 69.19 93 LEU A N 1
ATOM 772 C CA . LEU A 1 93 ? 2.209 23.803 -19.773 1.00 69.19 93 LEU A CA 1
ATOM 773 C C . LEU A 1 93 ? 1.593 22.851 -20.792 1.00 69.19 93 LEU A C 1
ATOM 775 O O . LEU A 1 93 ? 2.296 22.110 -21.484 1.00 69.19 93 LEU A O 1
ATOM 779 N N . LYS A 1 94 ? 0.264 22.859 -20.870 1.00 63.84 94 LYS A N 1
ATOM 780 C CA . LYS A 1 94 ? -0.455 22.163 -21.935 1.00 63.84 94 LYS A CA 1
ATOM 781 C C . LYS A 1 94 ? -0.409 23.032 -23.180 1.00 63.84 94 LYS A C 1
ATOM 783 O O . LYS A 1 94 ? -1.145 24.010 -23.277 1.00 63.84 94 LYS A O 1
ATOM 788 N N . LEU A 1 95 ? 0.460 22.670 -24.114 1.00 69.88 95 LEU A N 1
ATOM 789 C CA . LEU A 1 95 ? 0.553 23.330 -25.408 1.00 69.88 95 LEU A CA 1
ATOM 790 C C . LEU A 1 95 ? -0.033 22.413 -26.484 1.00 69.88 95 LEU A C 1
ATOM 792 O O . LEU A 1 95 ? 0.175 21.197 -26.478 1.00 69.88 95 LEU A O 1
ATOM 796 N N . THR A 1 96 ? -0.771 22.993 -27.424 1.00 75.25 96 THR A N 1
ATOM 797 C CA . THR A 1 96 ? -1.189 22.281 -28.635 1.00 75.25 96 THR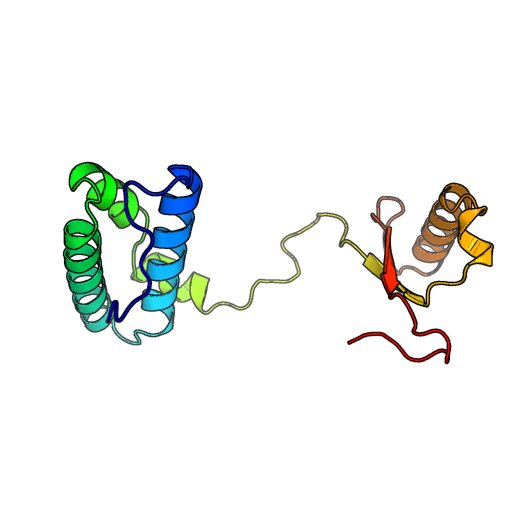 A CA 1
ATOM 798 C C . THR A 1 96 ? 0.023 22.138 -29.539 1.00 75.25 96 THR A C 1
ATOM 800 O O . THR A 1 96 ? 0.653 23.146 -29.845 1.00 75.25 96 THR A O 1
ATOM 803 N N . HIS A 1 97 ? 0.365 20.920 -29.961 1.00 73.75 97 HIS A N 1
ATOM 804 C CA . HIS A 1 97 ? 1.511 20.716 -30.844 1.00 73.75 97 HIS A CA 1
ATOM 805 C C . HIS A 1 97 ? 1.370 21.530 -32.142 1.00 73.75 97 HIS A C 1
ATOM 807 O O . HIS A 1 97 ? 0.348 21.448 -32.826 1.00 73.75 97 HIS A O 1
ATOM 813 N N . ASN A 1 98 ? 2.413 22.288 -32.488 1.00 76.62 98 ASN A N 1
ATOM 814 C CA . ASN A 1 98 ? 2.556 22.955 -33.776 1.00 76.62 98 ASN A CA 1
ATOM 815 C C . ASN A 1 98 ? 3.839 22.429 -34.442 1.00 76.62 98 ASN A C 1
ATOM 817 O O . ASN A 1 98 ? 4.901 22.549 -33.832 1.00 76.62 98 ASN A O 1
ATOM 821 N N . PRO A 1 99 ? 3.777 21.886 -35.671 1.00 78.38 99 PRO A N 1
ATOM 822 C CA . PRO A 1 99 ? 4.944 21.313 -36.352 1.00 78.38 99 PRO A CA 1
ATOM 823 C C . PRO A 1 99 ? 6.066 22.332 -36.607 1.00 78.38 99 PRO A C 1
ATOM 825 O O . PRO A 1 99 ? 7.219 21.956 -36.787 1.00 78.38 99 PRO A O 1
ATOM 828 N N . LEU A 1 100 ? 5.769 23.637 -36.574 1.00 76.50 100 LEU A N 1
ATOM 829 C CA . LEU A 1 100 ? 6.797 24.682 -36.628 1.00 76.50 100 LEU A CA 1
ATOM 830 C C . LEU A 1 100 ? 7.718 24.676 -35.397 1.00 76.50 100 LEU A C 1
ATOM 832 O O . LEU A 1 100 ? 8.806 25.242 -35.451 1.00 76.50 100 LEU A O 1
ATOM 836 N N . TRP A 1 101 ? 7.294 24.064 -34.289 1.00 72.88 101 TRP A N 1
ATOM 837 C CA . TRP A 1 101 ? 8.047 24.027 -33.036 1.00 72.88 101 TRP A CA 1
ATOM 838 C C . TRP A 1 101 ? 9.080 22.903 -32.975 1.00 72.88 101 TRP A C 1
ATOM 840 O O . TRP A 1 101 ? 9.941 22.946 -32.102 1.00 72.88 101 TRP A O 1
ATOM 850 N N . ASP A 1 102 ? 9.065 21.952 -33.915 1.00 75.56 102 ASP A N 1
ATOM 851 C CA . ASP A 1 102 ? 10.052 20.861 -33.968 1.00 75.56 102 ASP A CA 1
ATOM 852 C C . ASP A 1 102 ? 11.489 21.373 -34.182 1.00 75.56 102 ASP A C 1
ATOM 854 O O . ASP A 1 102 ? 12.454 20.698 -33.828 1.00 75.56 102 ASP A O 1
ATOM 858 N N . GLY A 1 103 ? 11.635 22.578 -34.743 1.00 76.88 103 GLY A N 1
ATOM 859 C CA . GLY A 1 103 ? 12.918 23.263 -34.924 1.00 76.88 103 GLY A CA 1
ATOM 860 C C . GLY A 1 103 ? 13.196 24.384 -33.919 1.00 76.88 103 GLY A C 1
ATOM 861 O O . GLY A 1 103 ? 14.194 25.086 -34.075 1.00 76.88 103 GLY A O 1
ATOM 862 N N . VAL A 1 104 ? 12.322 24.603 -32.932 1.00 75.62 104 VAL A N 1
ATOM 863 C CA . VAL A 1 104 ? 12.459 25.700 -31.963 1.00 75.62 104 VAL A CA 1
ATOM 864 C C . VAL A 1 104 ? 13.155 25.192 -30.705 1.00 75.62 104 VAL A C 1
ATOM 866 O O . VAL A 1 104 ? 12.681 24.267 -30.050 1.00 75.62 104 VAL A O 1
ATOM 869 N N . ASP A 1 105 ? 14.258 25.840 -30.327 1.00 74.50 105 ASP A N 1
ATOM 870 C CA . ASP A 1 105 ? 14.846 25.647 -29.004 1.00 74.50 105 ASP A CA 1
ATOM 871 C C . ASP A 1 105 ? 13.957 26.324 -27.952 1.00 74.50 105 ASP A C 1
ATOM 873 O O . ASP A 1 105 ? 13.835 27.548 -27.895 1.00 74.50 105 ASP A O 1
ATOM 877 N N . LEU A 1 106 ? 13.302 25.50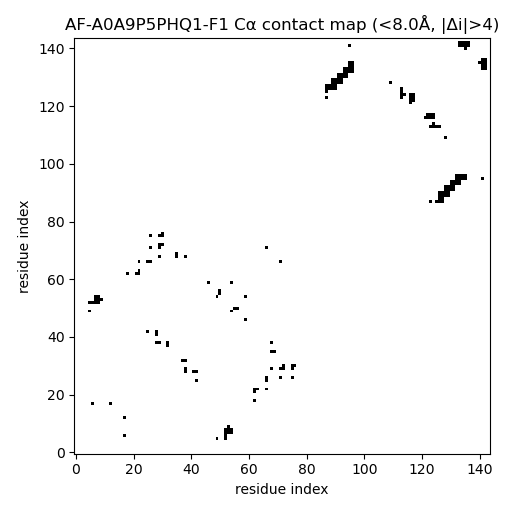9 -27.129 1.00 73.25 106 LEU A N 1
ATOM 878 C CA . LEU A 1 106 ? 12.420 25.972 -26.059 1.00 73.25 106 LEU A CA 1
ATOM 879 C C . LEU A 1 106 ? 13.182 26.319 -24.773 1.00 73.25 106 LEU A C 1
ATOM 881 O O . LEU A 1 106 ? 12.577 26.851 -23.843 1.00 73.25 106 LEU A O 1
ATOM 885 N N . GLY A 1 107 ? 14.489 26.050 -24.701 1.00 73.75 107 GLY A N 1
ATOM 886 C CA . GLY A 1 107 ? 15.322 26.376 -23.543 1.00 73.75 107 GLY A CA 1
ATOM 887 C C . GLY A 1 107 ? 15.305 27.869 -23.183 1.00 73.75 107 GLY A C 1
ATOM 888 O O . GLY A 1 107 ? 15.013 28.201 -22.031 1.00 73.75 107 GLY A O 1
ATOM 889 N N . PRO A 1 108 ? 15.556 28.787 -24.139 1.00 80.12 108 PRO A N 1
ATOM 890 C CA . PRO A 1 108 ? 15.445 30.229 -23.913 1.00 80.12 108 PRO A CA 1
ATOM 891 C C . PRO A 1 108 ? 14.038 30.662 -23.489 1.00 80.12 108 PRO A C 1
ATOM 893 O O . PRO A 1 108 ? 13.894 31.483 -22.589 1.00 80.12 108 PRO A O 1
ATOM 896 N N . LEU A 1 109 ? 13.004 30.061 -24.086 1.00 74.75 109 LEU A N 1
ATOM 897 C CA . LEU A 1 109 ? 11.606 30.366 -23.777 1.00 74.75 109 LEU A CA 1
ATOM 898 C C . LEU A 1 109 ? 11.229 29.947 -22.350 1.00 74.75 109 LEU A C 1
ATOM 900 O O . LEU A 1 109 ? 10.521 30.677 -21.663 1.00 74.75 109 LEU A O 1
ATOM 904 N N . GLY A 1 110 ? 11.730 28.801 -21.883 1.00 73.50 110 GLY A N 1
ATOM 905 C CA . GLY A 1 110 ? 11.542 28.358 -20.501 1.00 73.50 110 GLY A CA 1
ATOM 906 C C . GLY A 1 110 ? 12.215 29.277 -19.478 1.00 73.50 110 GLY A C 1
ATOM 907 O O . GLY A 1 110 ? 11.663 29.482 -18.400 1.00 73.50 110 GLY A O 1
ATOM 908 N N . ARG A 1 111 ? 13.374 29.859 -19.822 1.00 75.25 111 ARG A N 1
ATOM 909 C CA . ARG A 1 111 ? 14.088 30.819 -18.965 1.00 75.25 111 ARG A CA 1
ATOM 910 C C . ARG A 1 111 ? 13.321 32.129 -18.822 1.00 75.25 111 ARG A C 1
ATOM 912 O O . ARG A 1 111 ? 13.028 32.523 -17.701 1.00 75.25 111 ARG A O 1
ATOM 919 N N . GLU A 1 112 ? 12.951 32.735 -19.948 1.00 80.88 112 GLU A N 1
ATOM 920 C CA . GLU A 1 112 ? 12.171 33.978 -19.978 1.00 80.88 112 GLU A CA 1
ATOM 921 C C . GLU A 1 112 ? 10.851 33.814 -19.215 1.00 80.88 112 GLU A C 1
ATOM 923 O O . GLU A 1 112 ? 10.467 34.654 -18.406 1.00 80.88 112 GLU A O 1
ATOM 928 N N . LEU A 1 113 ? 10.172 32.680 -19.420 1.00 76.31 113 LEU A N 1
ATOM 929 C CA . LEU A 1 113 ? 8.939 32.384 -18.704 1.00 76.31 113 LEU A CA 1
ATOM 930 C C . LEU A 1 113 ? 9.160 32.326 -17.189 1.00 76.31 113 LEU A C 1
ATOM 932 O O . LEU A 1 113 ? 8.323 32.839 -16.454 1.00 76.31 113 LEU A O 1
ATOM 936 N N . GLY A 1 114 ? 10.260 31.722 -16.728 1.00 74.50 114 GLY A N 1
ATOM 937 C CA . GLY A 1 114 ? 10.618 31.677 -15.310 1.00 74.50 114 GLY A CA 1
ATOM 938 C C . GLY A 1 114 ? 10.842 33.067 -14.710 1.00 74.50 114 GLY A C 1
ATOM 939 O O . GLY A 1 114 ? 10.310 33.348 -13.637 1.00 74.50 114 GLY A O 1
ATOM 940 N N . GLU A 1 115 ? 11.552 33.943 -15.426 1.00 79.50 115 GLU A N 1
ATOM 941 C CA . GLU A 1 115 ? 11.820 35.329 -15.010 1.00 79.50 115 GLU A CA 1
ATOM 942 C C . GLU A 1 115 ? 10.518 36.149 -14.897 1.00 79.50 115 GLU A C 1
ATOM 944 O O . GLU A 1 115 ? 10.252 36.763 -13.861 1.00 79.50 115 GLU A O 1
ATOM 949 N N . VAL A 1 116 ? 9.634 36.074 -15.901 1.00 81.06 116 VAL A N 1
ATOM 950 C CA . VAL A 1 116 ? 8.320 36.754 -15.880 1.00 81.06 116 VAL A CA 1
ATOM 951 C C . VAL A 1 116 ? 7.421 36.225 -14.753 1.00 81.06 116 VAL A C 1
ATOM 953 O O . VAL A 1 116 ? 6.651 36.977 -14.147 1.00 81.06 116 VAL A O 1
ATOM 956 N N . TRP A 1 117 ? 7.491 34.926 -14.456 1.00 76.12 117 TRP A N 1
ATOM 957 C CA . TRP A 1 117 ? 6.684 34.295 -13.408 1.00 76.12 117 TRP A CA 1
ATOM 958 C C . TRP A 1 117 ? 7.085 34.763 -12.002 1.00 76.12 117 TRP A C 1
ATOM 960 O O . TRP A 1 117 ? 6.210 34.958 -11.148 1.00 76.12 117 TRP A O 1
ATOM 970 N N . GLU A 1 118 ? 8.388 34.973 -11.781 1.00 75.19 118 GLU A N 1
ATOM 971 C CA . GLU A 1 118 ? 8.936 35.568 -10.557 1.00 75.19 118 GLU A CA 1
ATOM 972 C C . GLU A 1 118 ? 8.503 37.034 -10.417 1.00 75.19 118 GLU A C 1
ATOM 974 O O . GLU A 1 118 ? 7.973 37.411 -9.369 1.00 75.19 118 GLU A O 1
ATOM 979 N N . GLU A 1 119 ? 8.618 37.833 -11.485 1.00 81.75 119 GLU A N 1
ATOM 980 C CA . GLU A 1 119 ? 8.213 39.249 -11.492 1.00 81.75 119 GLU A CA 1
ATOM 981 C C . GLU A 1 119 ? 6.747 39.439 -11.056 1.00 81.75 119 GLU A C 1
ATOM 983 O O . GLU A 1 119 ? 6.413 40.365 -10.314 1.00 81.75 119 GLU A O 1
ATOM 988 N N . HIS A 1 120 ? 5.864 38.522 -11.458 1.00 80.81 120 HIS A N 1
ATOM 989 C CA . HIS A 1 120 ? 4.434 38.581 -11.145 1.00 80.81 120 HIS A CA 1
ATOM 990 C C . HIS A 1 120 ? 4.058 37.899 -9.816 1.00 80.81 120 HIS A C 1
ATOM 992 O O . HIS A 1 120 ? 2.866 37.745 -9.519 1.00 80.81 120 HIS A O 1
ATOM 998 N N . GLY A 1 121 ? 5.042 37.458 -9.022 1.00 70.19 121 GLY A N 1
ATOM 999 C CA . GLY A 1 121 ? 4.826 36.798 -7.731 1.00 70.19 121 GLY A CA 1
ATOM 1000 C C . GLY A 1 121 ? 4.071 35.470 -7.845 1.00 70.19 121 GLY A C 1
ATOM 1001 O O . GLY A 1 121 ? 3.324 35.096 -6.938 1.00 70.19 121 GLY A O 1
ATOM 1002 N N . ARG A 1 122 ? 4.195 34.779 -8.985 1.00 66.06 122 ARG A N 1
ATOM 1003 C CA . ARG A 1 122 ? 3.489 33.519 -9.270 1.00 66.06 122 ARG A CA 1
ATOM 1004 C C . ARG A 1 122 ? 4.334 32.275 -8.964 1.00 66.06 122 ARG A C 1
ATOM 1006 O O . ARG A 1 122 ? 3.801 31.169 -9.044 1.00 66.06 122 ARG A O 1
ATOM 1013 N N . GLY A 1 123 ? 5.613 32.436 -8.608 1.00 65.81 123 GLY A N 1
ATOM 1014 C CA . GLY A 1 123 ? 6.511 31.350 -8.202 1.00 65.81 123 GLY A CA 1
ATOM 1015 C C . GLY A 1 123 ? 7.992 31.748 -8.195 1.00 65.81 123 GLY A C 1
ATOM 1016 O O . GLY A 1 123 ? 8.307 32.932 -8.220 1.00 65.81 123 GLY A O 1
ATOM 1017 N N . THR A 1 124 ? 8.884 30.758 -8.132 1.00 60.41 124 THR A N 1
ATOM 1018 C CA . THR A 1 124 ? 10.349 30.906 -8.036 1.00 60.41 124 THR A CA 1
ATOM 1019 C C . THR A 1 124 ? 11.050 30.583 -9.372 1.00 60.41 124 THR A C 1
ATOM 1021 O O . THR A 1 124 ? 10.510 29.839 -10.192 1.00 60.41 124 THR A O 1
ATOM 1024 N N . PRO A 1 125 ? 12.293 31.040 -9.606 1.00 55.09 125 PRO A N 1
ATOM 1025 C CA . PRO A 1 125 ? 13.052 30.724 -10.829 1.00 55.09 125 PRO A CA 1
ATOM 1026 C C . PRO A 1 125 ? 13.400 29.239 -11.009 1.00 55.09 125 PRO A C 1
ATOM 1028 O O . PRO A 1 125 ? 13.728 28.803 -12.110 1.00 55.09 125 PRO A O 1
ATOM 1031 N N . ASN A 1 126 ? 13.341 28.450 -9.931 1.00 56.25 126 ASN A N 1
ATOM 1032 C CA . ASN A 1 126 ? 13.656 27.018 -9.939 1.00 56.25 126 ASN A CA 1
ATOM 1033 C C . ASN A 1 126 ? 12.472 26.132 -10.367 1.00 56.25 126 ASN A C 1
ATOM 1035 O O . ASN A 1 126 ? 12.585 24.901 -10.377 1.00 56.25 126 ASN A O 1
ATOM 1039 N N . LEU A 1 127 ? 11.346 26.736 -10.762 1.00 59.81 127 LEU A N 1
ATOM 1040 C CA . LEU A 1 127 ? 10.192 26.015 -11.282 1.00 59.81 127 LEU A CA 1
ATOM 1041 C C . LEU A 1 127 ? 10.570 25.146 -12.489 1.00 59.81 127 LEU A C 1
ATOM 1043 O O . LEU A 1 127 ? 10.995 25.618 -13.544 1.00 59.81 127 LEU A O 1
ATOM 1047 N N . ARG A 1 128 ? 10.350 23.835 -12.357 1.00 58.12 128 ARG A N 1
ATOM 1048 C CA . ARG A 1 128 ? 10.452 22.900 -13.480 1.00 58.12 128 ARG A CA 1
ATOM 1049 C C . ARG A 1 128 ? 9.181 22.990 -14.317 1.00 58.12 128 ARG A C 1
ATOM 1051 O O . ARG A 1 128 ? 8.181 22.339 -14.009 1.00 58.12 128 ARG A O 1
ATOM 1058 N N . PHE A 1 129 ? 9.222 23.780 -15.384 1.00 61.78 129 PHE A N 1
ATOM 1059 C CA . PHE A 1 129 ? 8.182 23.756 -16.407 1.00 61.78 129 PHE A CA 1
ATOM 1060 C C . PHE A 1 129 ? 8.315 22.483 -17.248 1.00 61.78 129 PHE A C 1
ATOM 1062 O O . PHE A 1 129 ? 9.361 22.219 -17.842 1.00 61.78 129 PHE A O 1
ATOM 1069 N N . LEU A 1 130 ? 7.248 21.687 -17.314 1.00 55.56 130 LEU A N 1
ATOM 1070 C CA . LEU A 1 130 ? 7.135 20.597 -18.279 1.00 55.56 130 LEU A CA 1
ATOM 1071 C C . 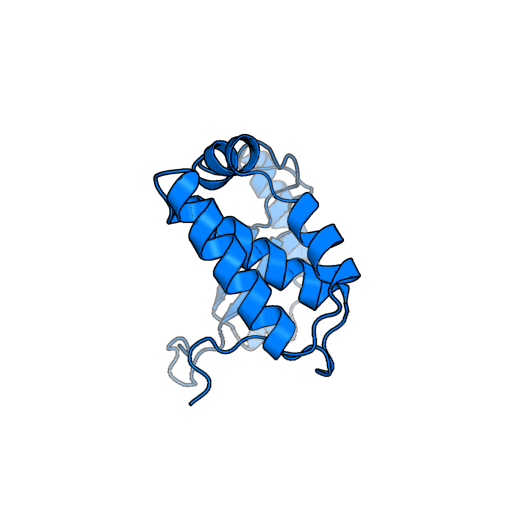LEU A 1 130 ? 6.232 21.057 -19.419 1.00 55.56 130 LEU A C 1
ATOM 1073 O O . LEU A 1 130 ? 5.037 21.279 -19.222 1.00 55.56 130 LEU A O 1
ATOM 1077 N N . ALA A 1 131 ? 6.788 21.172 -20.622 1.00 57.78 131 ALA A N 1
ATOM 1078 C CA . ALA A 1 131 ? 5.979 21.298 -21.825 1.00 57.78 131 ALA A CA 1
ATOM 1079 C C . ALA A 1 131 ? 5.442 19.909 -22.189 1.00 57.78 131 ALA A C 1
ATOM 1081 O O . ALA A 1 131 ? 6.203 18.999 -22.522 1.00 57.78 131 ALA A O 1
ATOM 1082 N N . SER A 1 132 ? 4.126 19.732 -22.097 1.00 51.72 132 SER A N 1
ATOM 1083 C CA . SER A 1 132 ? 3.454 18.549 -22.626 1.00 51.72 132 SER A CA 1
ATOM 1084 C C . SER A 1 132 ? 2.703 18.961 -23.883 1.00 51.72 132 SER A C 1
ATOM 1086 O O . SER A 1 132 ? 1.798 19.797 -23.831 1.00 51.72 132 SER A O 1
ATOM 1088 N N . PHE A 1 133 ? 3.101 18.386 -25.016 1.00 56.31 133 PHE A N 1
ATOM 1089 C CA . PHE A 1 133 ? 2.432 18.597 -26.290 1.00 56.31 133 PHE A CA 1
ATOM 1090 C C . PHE A 1 133 ? 1.343 17.548 -26.469 1.00 56.31 133 PHE A C 1
ATOM 1092 O O . PHE A 1 133 ? 1.633 16.351 -26.529 1.00 56.31 133 PHE A O 1
ATOM 1099 N N . SER A 1 134 ? 0.093 17.990 -26.582 1.00 49.81 134 SER A N 1
ATOM 1100 C CA . SER A 1 134 ? -0.959 17.111 -27.090 1.00 49.81 134 SER A CA 1
ATOM 1101 C C . SER A 1 134 ? -0.857 17.061 -28.613 1.00 49.81 134 SER A C 1
ATOM 1103 O O . SER A 1 134 ? -0.794 18.111 -29.262 1.00 49.81 134 SER A O 1
ATOM 1105 N N . LYS A 1 135 ? -0.816 15.853 -29.187 1.00 51.84 135 LYS A N 1
ATOM 1106 C CA . LYS A 1 135 ? -0.907 15.679 -30.639 1.00 51.84 135 LYS A CA 1
ATOM 1107 C C . LYS A 1 135 ? -2.335 16.003 -31.069 1.00 51.84 135 LYS A C 1
ATOM 1109 O O . LYS A 1 135 ? -3.295 15.442 -30.545 1.00 51.84 135 LYS A O 1
ATOM 1114 N N . THR A 1 136 ? -2.470 16.906 -32.025 1.00 50.22 136 THR A N 1
ATOM 1115 C CA . THR A 1 136 ? -3.728 17.177 -32.717 1.00 50.22 136 THR A CA 1
ATOM 1116 C C . THR A 1 136 ? -3.875 16.244 -33.913 1.00 50.22 136 THR A C 1
ATOM 1118 O O . THR A 1 136 ? -2.896 15.882 -34.567 1.00 50.22 136 THR A O 1
ATOM 1121 N N . ASN A 1 137 ? -5.113 15.849 -34.209 1.00 49.31 137 ASN A N 1
ATOM 1122 C CA . ASN A 1 137 ? -5.455 15.274 -35.504 1.00 49.31 137 ASN A CA 1
ATOM 1123 C C . ASN A 1 137 ? -5.185 16.302 -36.613 1.00 49.31 137 ASN 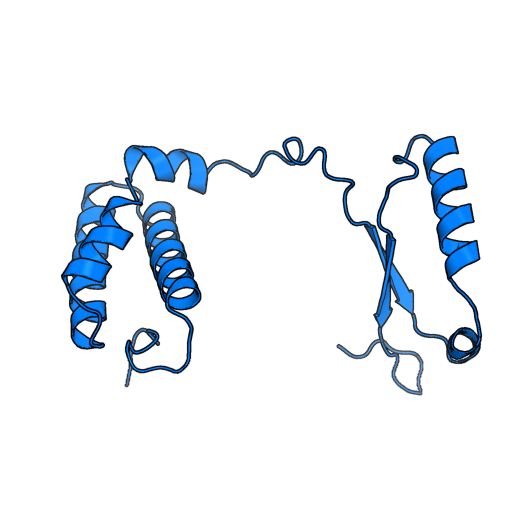A C 1
ATOM 1125 O O . ASN A 1 137 ? -5.155 17.506 -36.355 1.00 49.31 137 ASN A O 1
ATOM 1129 N N . ILE A 1 138 ? -5.048 15.827 -37.852 1.00 55.31 138 ILE A N 1
ATOM 1130 C CA . ILE A 1 138 ? -4.787 16.649 -39.051 1.00 55.31 138 ILE A CA 1
ATOM 1131 C C . ILE A 1 138 ? -5.821 17.794 -39.190 1.00 55.31 138 ILE A C 1
ATOM 1133 O O . ILE A 1 138 ? -5.500 18.863 -39.697 1.00 55.31 138 ILE A O 1
ATOM 1137 N N . ASP A 1 139 ? -7.017 17.616 -38.617 1.00 60.03 139 ASP A N 1
ATOM 1138 C CA . ASP A 1 139 ? -8.126 18.580 -38.606 1.00 60.03 139 ASP A CA 1
ATOM 1139 C C . ASP A 1 139 ? -8.126 19.546 -37.395 1.00 60.03 139 ASP A C 1
ATOM 1141 O O . ASP A 1 139 ? -9.127 20.211 -37.119 1.00 60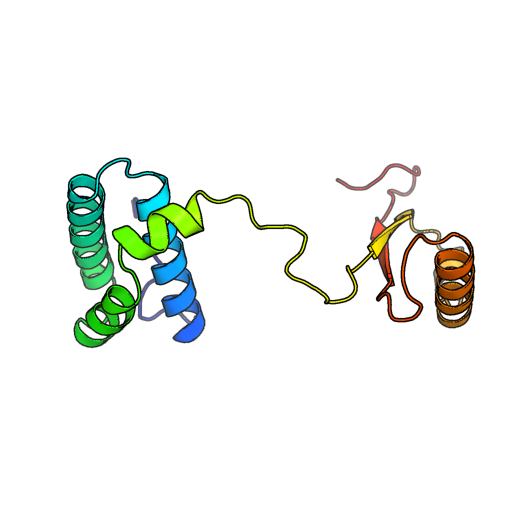.03 139 ASP A O 1
ATOM 1145 N N . GLY A 1 140 ? -7.044 19.596 -36.610 1.00 52.00 140 GLY A N 1
ATOM 1146 C CA . GLY A 1 140 ? -6.861 20.540 -35.499 1.00 52.00 140 GLY A CA 1
ATOM 1147 C C . GLY A 1 140 ? -7.582 20.193 -34.188 1.00 52.00 140 GLY A C 1
ATOM 1148 O O . GLY A 1 140 ? -7.549 20.988 -33.249 1.00 52.00 140 GLY A O 1
ATOM 1149 N N . ARG A 1 141 ? -8.217 19.018 -34.078 1.00 50.34 141 ARG A N 1
ATOM 1150 C CA . ARG A 1 141 ? -8.853 18.558 -32.826 1.00 50.34 141 ARG A CA 1
ATOM 1151 C C . ARG A 1 141 ? -7.870 17.764 -31.955 1.00 50.34 141 ARG A C 1
ATOM 1153 O O . ARG A 1 141 ? -7.090 16.994 -32.519 1.00 50.34 141 ARG A O 1
ATOM 1160 N N . PRO A 1 142 ? -7.902 17.904 -30.616 1.00 46.25 142 PRO A N 1
ATOM 1161 C CA . PRO A 1 142 ? -7.094 17.075 -29.721 1.00 46.25 142 PRO A CA 1
ATOM 1162 C C . PRO A 1 142 ? -7.400 15.585 -29.927 1.00 46.25 142 PRO A C 1
ATOM 1164 O O . PRO A 1 142 ? -8.561 15.226 -30.126 1.00 46.25 142 PRO A O 1
ATOM 1167 N N . ILE A 1 143 ? -6.375 14.733 -29.892 1.00 55.62 143 ILE A N 1
ATOM 1168 C CA . ILE A 1 143 ? -6.550 13.277 -29.813 1.00 55.62 143 ILE A CA 1
ATOM 1169 C C . ILE A 1 143 ? -6.851 12.947 -28.341 1.00 55.62 143 ILE A C 1
ATOM 1171 O O . ILE A 1 143 ? -6.061 13.325 -27.474 1.00 55.62 143 ILE A O 1
ATOM 1175 N N . GLU A 1 144 ? -8.013 12.339 -28.069 1.00 46.97 144 GLU A N 1
ATOM 1176 C CA . GLU A 1 144 ? -8.433 11.894 -26.723 1.00 46.97 144 GLU A CA 1
ATOM 1177 C C . GLU A 1 144 ? -7.541 10.782 -26.155 1.00 46.97 144 GLU A C 1
ATOM 1179 O O . GLU A 1 144 ? -7.127 9.888 -26.931 1.00 46.97 144 GLU A O 1
#